Protein AF-A0A7X7BBT3-F1 (afdb_monomer_lite)

Sequence (46 aa):
MAARVANKVGLESDPGNYLLMHAMGPNVAGVIGSAVVAGVLYTLCK

Foldseek 3Di:
DPLVVVQVVQCVVPVPDGRSVVVVVVVVVVVVVVVVVVVVVVVVVD

Secondary structure (DSSP, 8-state):
-HHHHHHHHHHHH-TT---HHHHHHHHHHHHHHHHHHHHHHHHHH-

Structure (mmCIF, N/CA/C/O backbone):
data_AF-A0A7X7BBT3-F1
#
_entry.id   AF-A0A7X7BBT3-F1
#
loop_
_atom_site.group_PDB
_atom_site.id
_atom_site.type_symbol
_atom_site.label_atom_id
_atom_site.label_alt_id
_atom_site.label_comp_id
_atom_site.label_asym_id
_atom_site.label_entity_id
_atom_site.label_seq_id
_atom_site.pdbx_PDB_ins_code
_atom_site.Cartn_x
_atom_site.Cartn_y
_atom_site.Cartn_z
_atom_site.occupancy
_atom_site.B_iso_or_equiv
_atom_site.auth_seq_id
_atom_site.auth_comp_id
_atom_site.auth_asym_id
_atom_site.auth_atom_id
_atom_site.pdbx_PDB_model_num
ATOM 1 N N . MET A 1 1 ? 6.564 3.209 7.935 1.00 74.69 1 MET A N 1
ATOM 2 C CA . MET A 1 1 ? 5.475 2.352 8.464 1.00 74.69 1 MET A CA 1
ATOM 3 C C . MET A 1 1 ? 4.119 3.009 8.175 1.00 74.69 1 MET A C 1
ATOM 5 O O . MET A 1 1 ? 3.546 3.598 9.079 1.00 74.69 1 MET A O 1
ATOM 9 N N . ALA A 1 2 ? 3.604 2.950 6.939 1.00 90.56 2 ALA A N 1
ATOM 10 C CA . ALA A 1 2 ? 2.384 3.687 6.566 1.00 90.56 2 ALA A CA 1
ATOM 11 C C . ALA A 1 2 ? 1.089 3.001 7.049 1.00 90.56 2 ALA A C 1
ATOM 13 O O . ALA A 1 2 ? 0.252 3.643 7.676 1.00 90.56 2 ALA A O 1
ATOM 14 N N . ALA A 1 3 ? 0.966 1.678 6.874 1.00 92.81 3 ALA A N 1
ATOM 15 C CA . ALA A 1 3 ? -0.223 0.918 7.292 1.00 92.81 3 ALA A CA 1
ATOM 16 C C . ALA A 1 3 ? -0.529 1.015 8.803 1.00 92.81 3 ALA A C 1
ATOM 18 O O . ALA A 1 3 ? -1.686 1.032 9.212 1.00 92.81 3 ALA A O 1
ATOM 19 N N . ARG A 1 4 ? 0.508 1.134 9.644 1.00 92.69 4 ARG A N 1
ATOM 20 C CA . ARG A 1 4 ? 0.352 1.317 11.098 1.00 92.69 4 ARG A CA 1
ATOM 21 C C . ARG A 1 4 ? -0.177 2.702 11.471 1.00 92.69 4 ARG A C 1
ATOM 23 O O . ARG A 1 4 ? -0.978 2.801 12.393 1.00 92.69 4 ARG A O 1
ATOM 30 N N . VAL A 1 5 ? 0.233 3.746 10.750 1.00 95.44 5 VAL A N 1
ATOM 31 C CA . VAL A 1 5 ? -0.296 5.105 10.949 1.00 95.44 5 VAL A CA 1
ATOM 32 C C . VAL A 1 5 ? -1.758 5.164 10.516 1.00 95.44 5 VAL A C 1
ATOM 34 O O . VAL A 1 5 ? -2.586 5.659 11.271 1.00 95.44 5 VAL A O 1
ATOM 37 N N . ALA A 1 6 ? -2.093 4.566 9.367 1.00 93.81 6 ALA A N 1
ATOM 38 C CA . ALA A 1 6 ? -3.476 4.457 8.907 1.00 93.81 6 ALA A CA 1
ATOM 39 C C . ALA A 1 6 ? -4.370 3.723 9.923 1.00 93.81 6 ALA A C 1
ATOM 41 O O . ALA A 1 6 ? -5.464 4.186 10.224 1.00 93.81 6 ALA A O 1
ATOM 42 N N . ASN A 1 7 ? -3.885 2.625 10.515 1.00 95.06 7 ASN A N 1
ATOM 43 C CA . ASN A 1 7 ? -4.622 1.909 11.559 1.00 95.06 7 ASN A CA 1
ATOM 44 C C . ASN A 1 7 ? -4.815 2.744 12.834 1.00 95.06 7 ASN A C 1
ATOM 46 O O . ASN A 1 7 ? -5.872 2.677 13.444 1.00 95.06 7 ASN A O 1
ATOM 50 N N . LYS A 1 8 ? -3.813 3.534 13.242 1.00 96.06 8 LYS A N 1
ATOM 51 C CA . LYS A 1 8 ? -3.928 4.411 14.415 1.00 96.06 8 LYS A CA 1
ATOM 52 C C . LYS A 1 8 ? -5.017 5.471 14.215 1.00 96.06 8 LYS A C 1
ATOM 54 O O . LYS A 1 8 ? -5.899 5.584 15.053 1.00 96.06 8 L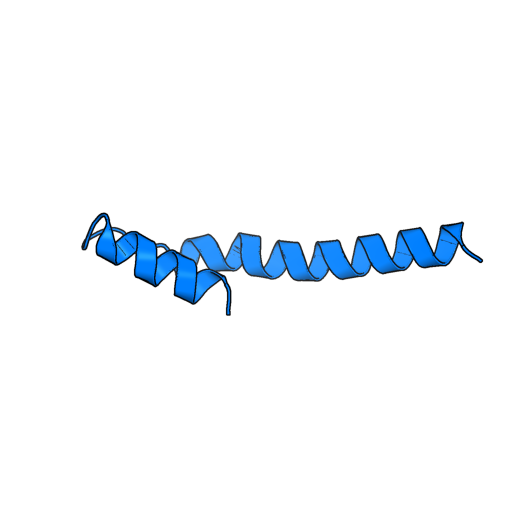YS A O 1
ATOM 59 N N . VAL A 1 9 ? -4.983 6.189 13.091 1.00 96.75 9 VAL A N 1
ATOM 60 C CA . VAL A 1 9 ? -5.981 7.228 12.765 1.00 96.75 9 VAL A CA 1
ATOM 61 C C . VAL A 1 9 ? -7.375 6.619 12.558 1.00 96.75 9 VAL A C 1
ATOM 63 O O . VAL A 1 9 ? -8.383 7.208 12.943 1.00 96.75 9 VAL A O 1
ATOM 6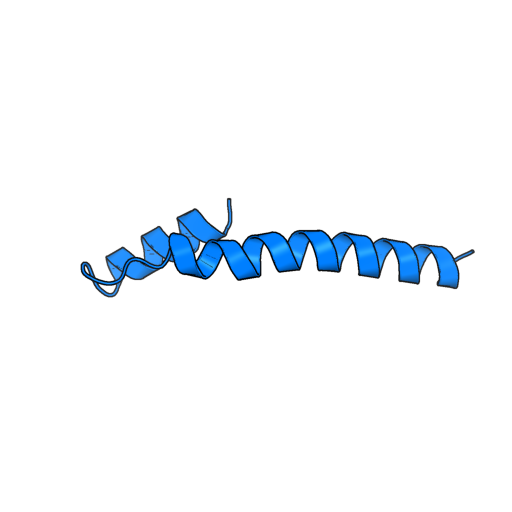6 N N . GLY A 1 10 ? -7.436 5.409 11.995 1.00 95.50 10 GLY A N 1
ATOM 67 C CA . GLY A 1 10 ? -8.671 4.640 11.869 1.00 95.50 10 GLY A CA 1
ATOM 68 C C . GLY A 1 10 ? -9.320 4.343 13.216 1.00 95.50 10 GLY A C 1
ATOM 69 O O . GLY A 1 10 ? -10.500 4.621 13.382 1.00 95.50 10 GLY A O 1
ATOM 70 N N . LEU A 1 11 ? -8.532 3.880 14.190 1.00 95.81 11 LEU A N 1
ATOM 71 C CA . LEU A 1 11 ? -9.004 3.611 15.552 1.00 95.81 11 LEU A CA 1
ATOM 72 C C . LEU A 1 11 ? -9.370 4.881 16.334 1.00 95.81 11 LEU A C 1
ATOM 74 O O . LEU A 1 11 ? -10.247 4.830 17.190 1.00 95.81 11 LEU A O 1
ATOM 78 N N . GLU A 1 12 ? -8.718 6.014 16.051 1.00 96.12 12 GLU A N 1
ATOM 79 C CA . GLU A 1 12 ? -9.098 7.323 16.607 1.00 96.12 12 GLU A CA 1
ATOM 80 C C . GLU A 1 12 ? -10.465 7.795 16.082 1.00 96.12 12 GLU A C 1
ATOM 82 O O . GLU A 1 12 ? -11.187 8.489 16.794 1.00 96.12 12 GLU A O 1
ATOM 87 N N . SER A 1 13 ? -10.828 7.409 14.854 1.00 96.25 13 SER A N 1
ATOM 88 C CA . SER A 1 13 ? -12.102 7.780 14.221 1.00 96.25 13 SER A CA 1
ATOM 89 C C . SER A 1 13 ? -13.231 6.798 14.553 1.00 96.25 13 SER A C 1
ATOM 91 O O . SER A 1 13 ? -14.364 7.211 14.783 1.00 96.25 13 SER A O 1
ATOM 93 N N . ASP A 1 14 ? -12.921 5.501 14.573 1.00 96.06 14 ASP A N 1
ATOM 94 C CA . ASP A 1 14 ? -13.820 4.407 14.933 1.00 96.06 14 ASP A CA 1
ATOM 95 C C . ASP A 1 14 ? -13.019 3.295 15.646 1.00 96.06 14 ASP A C 1
ATOM 97 O O . ASP A 1 14 ? -12.245 2.580 14.998 1.00 96.06 14 ASP A O 1
ATOM 101 N N . PRO A 1 15 ? -13.215 3.096 16.964 1.00 92.75 15 PRO A N 1
ATOM 102 C CA . PRO A 1 15 ? -12.483 2.100 17.747 1.00 92.75 15 PRO A CA 1
ATOM 103 C C . PRO A 1 15 ? -12.658 0.648 17.275 1.00 92.75 15 PRO A C 1
ATOM 105 O O . PRO A 1 15 ? -11.848 -0.203 17.642 1.00 92.75 15 PRO A O 1
ATOM 108 N N . GLY A 1 16 ? -13.704 0.345 16.496 1.00 95.00 16 GLY A N 1
ATOM 109 C CA . GLY A 1 16 ? -13.952 -0.984 15.927 1.00 95.00 16 GLY A CA 1
ATOM 110 C C . GLY A 1 16 ? -13.299 -1.219 14.561 1.00 95.00 16 GLY A C 1
ATOM 111 O O . GLY A 1 16 ? -13.345 -2.336 14.040 1.00 95.00 16 GLY A O 1
ATOM 112 N N . ASN A 1 17 ? -12.693 -0.192 13.963 1.00 93.31 17 ASN A N 1
ATOM 113 C CA . ASN A 1 17 ? -12.216 -0.239 12.588 1.00 93.31 17 ASN A CA 1
ATOM 114 C C . ASN A 1 17 ? -10.723 -0.598 12.494 1.00 93.31 17 ASN A C 1
ATOM 116 O O . ASN A 1 17 ? -9.832 0.254 12.547 1.00 93.31 17 ASN A O 1
ATOM 120 N N . TYR A 1 18 ? -10.441 -1.890 12.322 1.00 94.31 18 TYR A N 1
ATOM 121 C CA . TYR A 1 18 ? -9.081 -2.427 12.222 1.00 94.31 18 TYR A CA 1
ATOM 122 C C . TYR A 1 18 ? -8.578 -2.461 10.776 1.00 94.31 18 TYR A C 1
ATOM 124 O O . TYR A 1 18 ? -8.756 -3.433 10.042 1.00 94.31 18 TYR A O 1
ATOM 132 N N . LEU A 1 19 ? -7.874 -1.407 10.372 1.00 92.94 19 LEU A N 1
ATOM 133 C CA . LEU A 1 19 ? -7.399 -1.246 8.996 1.00 92.94 19 LEU A CA 1
ATOM 134 C C . LEU A 1 19 ? -6.039 -1.888 8.722 1.00 92.94 19 LEU A C 1
ATOM 136 O O . LEU A 1 19 ? -5.668 -2.003 7.558 1.00 92.94 19 LEU A O 1
ATOM 140 N N . LEU A 1 20 ? -5.277 -2.312 9.737 1.00 92.62 20 LEU A N 1
ATOM 141 C CA . LEU A 1 20 ? -3.893 -2.767 9.545 1.00 92.62 20 LEU A CA 1
ATOM 142 C C . LEU A 1 20 ? -3.772 -3.886 8.500 1.00 92.62 20 LEU A C 1
ATOM 144 O O . LEU A 1 20 ? -2.938 -3.791 7.603 1.00 92.62 20 LEU A O 1
ATOM 148 N N . MET A 1 21 ? -4.616 -4.917 8.586 1.00 91.62 21 MET A N 1
ATOM 149 C CA . MET A 1 21 ? -4.554 -6.066 7.673 1.00 91.62 21 MET A CA 1
ATOM 150 C C . MET A 1 21 ? -4.926 -5.688 6.236 1.00 91.62 21 MET A C 1
ATOM 152 O O . MET A 1 21 ? -4.347 -6.214 5.290 1.00 91.62 21 MET A O 1
ATOM 156 N N . HIS A 1 22 ? -5.837 -4.732 6.063 1.00 93.69 22 HIS A N 1
ATOM 157 C CA . HIS A 1 22 ? -6.250 -4.251 4.748 1.00 93.69 22 HIS A CA 1
ATOM 158 C C . HIS A 1 22 ? -5.229 -3.266 4.150 1.00 93.69 22 HIS A C 1
ATOM 160 O O . HIS A 1 22 ? -4.827 -3.386 2.994 1.00 93.69 22 HIS A O 1
ATOM 166 N N . ALA A 1 23 ? -4.726 -2.333 4.961 1.00 93.69 23 ALA A N 1
ATOM 167 C CA . ALA A 1 23 ? -3.789 -1.286 4.560 1.00 93.69 23 ALA A CA 1
ATOM 168 C C . ALA A 1 23 ? -2.375 -1.808 4.240 1.00 93.69 23 ALA A C 1
ATOM 170 O O . ALA A 1 23 ? -1.584 -1.101 3.608 1.00 93.69 23 ALA A O 1
ATOM 171 N N . MET A 1 24 ? -2.039 -3.042 4.634 1.00 94.69 24 MET A N 1
ATOM 172 C CA . MET A 1 24 ? -0.777 -3.681 4.243 1.00 94.69 24 MET A CA 1
ATOM 173 C C . MET A 1 24 ? -0.698 -3.950 2.733 1.00 94.69 24 MET A C 1
ATOM 175 O O . MET A 1 24 ? 0.389 -3.827 2.171 1.00 94.69 24 MET A O 1
ATOM 179 N N . GLY A 1 25 ? -1.823 -4.223 2.059 1.00 94.75 25 GLY A N 1
ATOM 180 C CA . GLY A 1 25 ? -1.865 -4.410 0.602 1.00 94.75 25 GLY A CA 1
ATOM 181 C C . GLY A 1 25 ? -1.367 -3.174 -0.165 1.00 94.75 25 GLY A C 1
ATOM 182 O O . GLY A 1 25 ? -0.340 -3.258 -0.843 1.00 94.75 25 GLY A O 1
ATOM 183 N N . PRO A 1 26 ? -2.007 -1.999 -0.002 1.00 95.50 26 PRO A N 1
ATOM 184 C CA . PRO A 1 26 ? -1.536 -0.744 -0.590 1.00 95.50 26 PRO A CA 1
ATOM 185 C C . PRO A 1 26 ? -0.104 -0.369 -0.181 1.00 95.50 26 PRO A C 1
ATOM 187 O O . PRO A 1 26 ? 0.658 0.149 -0.995 1.00 95.50 26 PRO A O 1
ATOM 190 N N . ASN A 1 27 ? 0.298 -0.667 1.061 1.00 93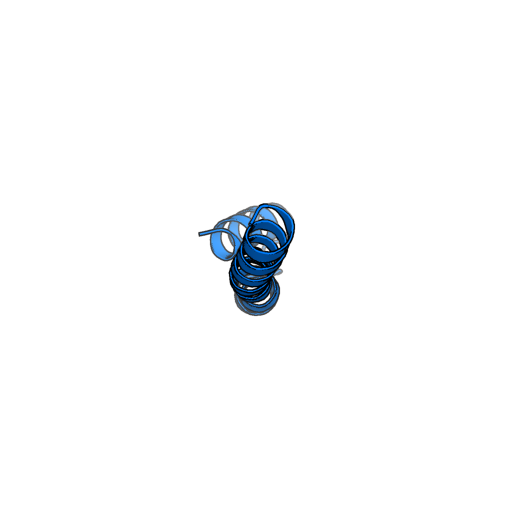.50 27 ASN A N 1
ATOM 191 C CA . ASN A 1 27 ? 1.660 -0.412 1.534 1.00 93.50 27 ASN A CA 1
ATOM 192 C C . ASN A 1 27 ? 2.713 -1.216 0.744 1.00 93.50 27 ASN A C 1
ATOM 194 O O . ASN A 1 27 ? 3.776 -0.679 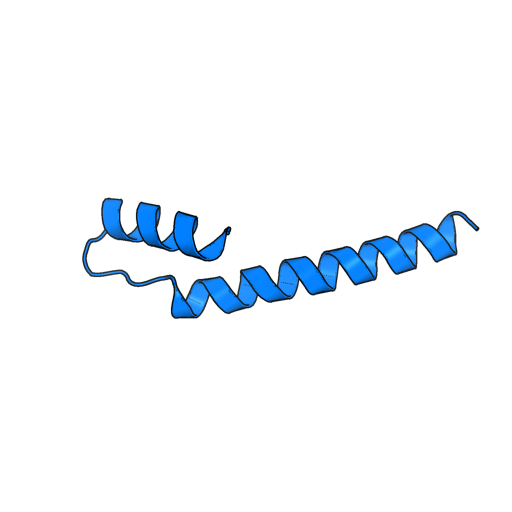0.447 1.00 93.50 27 ASN A O 1
ATOM 198 N N . VAL A 1 28 ? 2.432 -2.472 0.374 1.00 95.06 28 VAL A N 1
ATOM 199 C CA . VAL A 1 28 ? 3.324 -3.284 -0.480 1.00 95.06 28 VAL A CA 1
ATOM 200 C C . VAL A 1 28 ? 3.242 -2.846 -1.945 1.00 95.06 28 VAL A C 1
ATOM 202 O O . VAL A 1 28 ? 4.274 -2.730 -2.607 1.00 95.06 28 VAL A O 1
ATOM 205 N N . ALA A 1 29 ? 2.045 -2.522 -2.439 1.00 96.56 29 ALA A N 1
ATOM 206 C CA . ALA A 1 29 ? 1.855 -2.025 -3.801 1.00 96.56 29 ALA A CA 1
ATOM 207 C C . ALA A 1 29 ? 2.663 -0.742 -4.074 1.00 96.56 29 ALA A C 1
ATOM 209 O O . ALA A 1 29 ? 3.272 -0.620 -5.134 1.00 96.56 29 ALA A O 1
ATOM 210 N N . GLY A 1 30 ? 2.747 0.178 -3.107 1.00 95.56 30 GLY A N 1
ATOM 211 C CA . GLY A 1 30 ? 3.559 1.394 -3.232 1.00 95.56 30 GLY A CA 1
ATOM 212 C C . GLY A 1 30 ? 5.064 1.127 -3.374 1.00 95.56 30 GLY A C 1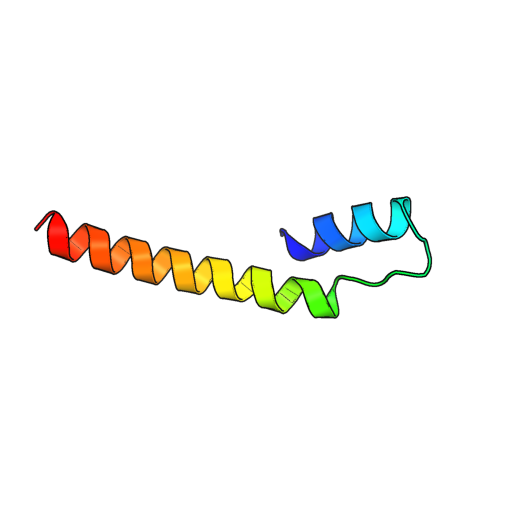
ATOM 213 O O . GLY A 1 30 ? 5.745 1.826 -4.126 1.00 95.56 30 GLY A O 1
ATOM 214 N N . VAL A 1 31 ? 5.590 0.087 -2.715 1.00 96.31 31 VAL A N 1
ATOM 215 C CA . VAL A 1 31 ? 7.005 -0.314 -2.842 1.00 96.31 31 VAL A CA 1
ATOM 216 C C . VAL A 1 31 ? 7.278 -0.863 -4.242 1.00 96.31 31 VAL A C 1
ATOM 218 O O . VAL A 1 31 ? 8.246 -0.459 -4.884 1.00 96.31 31 VAL A O 1
ATOM 221 N N . ILE A 1 32 ? 6.393 -1.728 -4.744 1.00 97.44 32 ILE A N 1
ATOM 222 C CA . ILE A 1 32 ? 6.493 -2.276 -6.103 1.00 97.44 32 ILE A CA 1
ATOM 223 C C . ILE A 1 32 ? 6.382 -1.149 -7.136 1.00 97.44 32 ILE A C 1
ATOM 225 O O . ILE A 1 32 ? 7.221 -1.047 -8.027 1.00 97.44 32 ILE A O 1
ATOM 229 N N . GLY A 1 33 ? 5.396 -0.261 -6.987 1.00 97.50 33 GLY A N 1
ATOM 230 C CA . GLY A 1 33 ? 5.201 0.884 -7.875 1.00 97.50 33 GLY A CA 1
ATOM 231 C C . GLY A 1 33 ? 6.429 1.791 -7.942 1.00 97.50 33 GLY A C 1
ATOM 232 O O . GLY A 1 33 ? 6.834 2.192 -9.028 1.00 97.50 33 GLY A O 1
ATOM 233 N N . SER A 1 34 ? 7.079 2.042 -6.802 1.00 97.38 34 SER A N 1
ATOM 234 C CA . SER A 1 34 ? 8.314 2.836 -6.745 1.00 97.38 34 SER A CA 1
ATOM 235 C C . SER A 1 34 ? 9.447 2.199 -7.556 1.00 97.38 34 SER A C 1
ATOM 237 O O . SER A 1 34 ? 10.138 2.896 -8.297 1.00 97.38 34 SER A O 1
ATOM 239 N N . ALA A 1 35 ? 9.609 0.876 -7.471 1.00 97.44 35 ALA A N 1
ATOM 240 C CA . ALA A 1 35 ? 10.606 0.152 -8.258 1.00 97.44 35 ALA A CA 1
ATOM 241 C C . ALA A 1 35 ? 10.295 0.191 -9.764 1.00 97.44 35 ALA A C 1
ATOM 243 O O . ALA A 1 35 ? 11.198 0.392 -10.575 1.00 97.44 35 ALA A O 1
ATOM 244 N N . VAL A 1 36 ? 9.018 0.058 -10.142 1.00 97.94 36 VAL A N 1
ATOM 245 C CA . VAL A 1 36 ? 8.579 0.161 -11.543 1.00 97.94 36 VAL A CA 1
ATOM 246 C C . VAL A 1 36 ? 8.863 1.555 -12.099 1.00 97.94 36 VAL A C 1
ATOM 248 O O . VAL A 1 36 ? 9.481 1.675 -13.154 1.00 97.94 36 VAL A O 1
ATOM 251 N N . VAL A 1 37 ? 8.471 2.611 -11.380 1.00 97.94 37 VAL A N 1
ATOM 252 C CA . VAL A 1 37 ? 8.722 3.999 -11.795 1.00 97.94 37 VAL A CA 1
ATOM 253 C C . VAL A 1 37 ? 10.219 4.261 -11.932 1.00 97.94 37 VAL A C 1
ATOM 255 O O . VAL A 1 37 ? 10.640 4.828 -12.936 1.00 97.94 37 VAL A O 1
ATOM 258 N N . ALA A 1 38 ? 11.035 3.796 -10.984 1.00 97.81 38 ALA A N 1
ATOM 259 C CA . ALA A 1 38 ? 12.487 3.910 -11.080 1.00 97.81 38 ALA A CA 1
ATOM 260 C C . ALA A 1 38 ? 13.046 3.217 -12.338 1.00 97.81 38 ALA A C 1
ATOM 262 O O . ALA A 1 38 ? 13.880 3.798 -13.029 1.00 97.81 38 ALA A O 1
ATOM 263 N N . GLY A 1 39 ? 12.561 2.016 -12.677 1.00 97.75 39 GLY A N 1
ATOM 264 C CA . GLY A 1 39 ? 12.973 1.293 -13.886 1.00 97.75 39 GLY A CA 1
ATOM 265 C C . GLY A 1 39 ? 12.569 1.999 -15.185 1.00 97.75 39 GLY A C 1
ATOM 266 O O . GLY A 1 39 ? 13.372 2.095 -16.115 1.00 97.75 39 GLY A O 1
ATOM 267 N N . VAL A 1 40 ? 11.352 2.547 -15.239 1.00 98.00 40 VAL A N 1
ATOM 268 C CA . VAL A 1 40 ? 10.871 3.321 -16.394 1.00 98.00 40 VAL A CA 1
ATOM 269 C C . VAL A 1 40 ? 11.693 4.595 -16.564 1.00 98.00 40 VAL A C 1
ATOM 271 O O . VAL A 1 40 ? 12.204 4.844 -17.651 1.00 98.00 40 VAL A O 1
ATOM 274 N N . LEU A 1 41 ? 11.884 5.370 -15.493 1.00 98.00 41 LEU A N 1
ATOM 275 C CA . LEU A 1 41 ? 12.681 6.598 -15.537 1.00 98.00 41 LEU A CA 1
ATOM 276 C C . LEU A 1 41 ? 14.132 6.319 -15.938 1.00 98.00 41 LEU A C 1
ATOM 278 O O . LEU A 1 41 ? 14.673 7.027 -16.778 1.00 98.00 41 LEU A O 1
ATOM 282 N N . TYR A 1 42 ? 14.742 5.258 -15.405 1.00 97.12 42 TYR A N 1
ATOM 283 C CA . TYR A 1 42 ? 16.088 4.848 -15.805 1.00 97.12 42 TYR A CA 1
ATOM 284 C C . TYR A 1 42 ? 16.169 4.512 -17.299 1.00 97.12 42 TYR A C 1
ATOM 286 O O . TYR A 1 42 ? 17.118 4.910 -17.963 1.00 97.12 42 TYR A O 1
ATOM 294 N N . THR A 1 43 ? 15.162 3.819 -17.837 1.00 97.12 43 THR A N 1
ATOM 295 C CA . THR A 1 43 ? 15.108 3.460 -19.264 1.00 97.12 43 THR A CA 1
ATOM 296 C C . THR A 1 43 ? 14.907 4.684 -20.160 1.00 97.12 43 THR A C 1
ATOM 298 O O . THR A 1 43 ? 15.444 4.717 -21.258 1.00 97.12 43 THR A O 1
ATOM 301 N N . LEU A 1 44 ? 14.148 5.686 -19.706 1.00 96.25 44 LEU A N 1
ATOM 302 C CA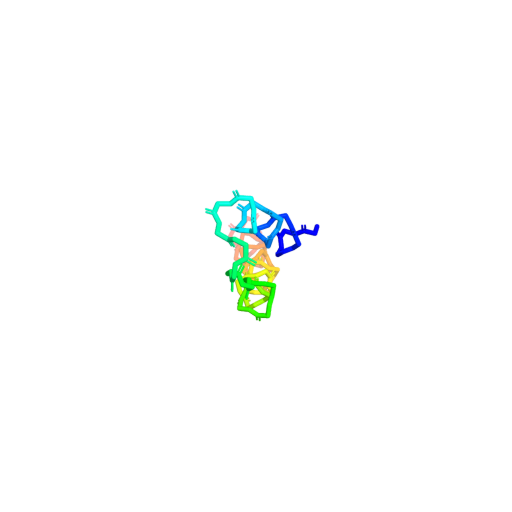 . LEU A 1 44 ? 13.873 6.910 -20.468 1.00 96.25 44 LEU A CA 1
ATOM 303 C C . LEU A 1 44 ? 15.010 7.941 -20.406 1.00 96.25 44 LEU A C 1
ATOM 305 O O . LEU A 1 44 ? 15.163 8.729 -21.334 1.00 96.25 44 LEU A O 1
ATOM 309 N N . CYS A 1 45 ? 15.765 7.983 -19.307 1.00 90.31 45 CYS A N 1
ATOM 310 C CA . CYS A 1 45 ? 16.863 8.935 -19.104 1.00 90.31 45 CYS A CA 1
ATOM 311 C C . CYS A 1 45 ? 18.238 8.402 -19.534 1.00 90.31 45 CYS A C 1
ATOM 313 O O . CYS A 1 45 ? 19.224 9.135 -19.436 1.00 90.31 45 CYS A O 1
ATOM 315 N N . LYS A 1 46 ? 18.314 7.139 -19.955 1.00 71.06 46 LYS A N 1
ATOM 316 C CA . LYS A 1 46 ? 19.507 6.514 -20.524 1.00 71.06 46 LYS A CA 1
ATOM 317 C C . LYS A 1 46 ? 19.520 6.682 -22.040 1.00 71.06 46 LYS A C 1
ATOM 319 O O . LYS A 1 46 ? 20.629 6.928 -22.561 1.00 71.06 46 LYS A O 1
#

pLDDT: mean 94.32, std 5.0, range [71.06, 98.0]

Radius of gyration: 15.3 Å; chains: 1; bounding box: 34×15×38 Å